Protein AF-Q44771-F1 (afdb_monomer_lite)

Structure (mmCIF, N/CA/C/O backbone):
data_AF-Q44771-F1
#
_entry.id   AF-Q44771-F1
#
loop_
_atom_site.group_PDB
_atom_site.id
_atom_site.type_symbol
_atom_site.label_atom_id
_atom_site.label_alt_id
_atom_site.label_comp_id
_atom_site.label_asym_id
_atom_site.label_entity_id
_atom_site.label_seq_id
_atom_site.pdbx_PDB_ins_code
_atom_site.Cartn_x
_atom_site.Cartn_y
_atom_site.Cartn_z
_atom_site.occupancy
_atom_site.B_iso_or_equiv
_atom_site.auth_seq_id
_atom_site.auth_comp_id
_atom_site.auth_asym_id
_atom_site.auth_atom_id
_atom_site.pdbx_PDB_model_num
ATOM 1 N N . MET A 1 1 ? -10.233 0.295 40.029 1.00 56.25 1 MET A N 1
ATOM 2 C CA . MET A 1 1 ? -10.411 0.751 38.625 1.00 56.25 1 MET A CA 1
ATOM 3 C C . MET A 1 1 ? -11.666 0.086 38.066 1.00 56.25 1 MET A C 1
ATOM 5 O O . MET A 1 1 ? -11.804 -1.111 38.245 1.00 56.25 1 MET A O 1
ATOM 9 N N . ASN A 1 2 ? -12.610 0.829 37.476 1.00 77.12 2 ASN A N 1
ATOM 10 C CA . ASN A 1 2 ? -13.873 0.249 36.982 1.00 77.12 2 ASN A CA 1
ATOM 11 C C . ASN A 1 2 ? -13.603 -0.718 35.801 1.00 77.12 2 ASN A C 1
ATOM 13 O O . ASN A 1 2 ? -12.797 -0.368 34.937 1.00 77.12 2 ASN A O 1
ATOM 17 N N . ASP A 1 3 ? -14.261 -1.884 35.730 1.00 84.12 3 ASP A N 1
ATOM 18 C CA . ASP A 1 3 ? -13.988 -2.948 34.728 1.00 84.12 3 ASP A CA 1
ATOM 19 C C . ASP A 1 3 ? -14.008 -2.415 33.278 1.00 84.12 3 ASP A C 1
ATOM 21 O O . ASP A 1 3 ? -13.124 -2.683 32.462 1.00 84.12 3 ASP A O 1
ATOM 25 N N . LEU A 1 4 ? -14.949 -1.515 32.978 1.00 84.38 4 LEU A N 1
ATOM 26 C CA . LEU A 1 4 ? -15.058 -0.854 31.674 1.00 84.38 4 LEU A CA 1
ATOM 27 C C . LEU A 1 4 ? -13.850 0.045 31.337 1.00 84.38 4 LEU A C 1
ATOM 29 O O . LEU A 1 4 ? -13.444 0.120 30.175 1.00 84.38 4 LEU A O 1
ATOM 33 N N . ASN A 1 5 ? -13.244 0.704 32.332 1.00 84.31 5 ASN A N 1
ATOM 34 C CA . ASN A 1 5 ? -12.045 1.526 32.129 1.00 84.31 5 ASN A CA 1
ATOM 35 C C . ASN A 1 5 ? -10.816 0.654 31.845 1.00 84.31 5 ASN A C 1
ATOM 37 O O . ASN A 1 5 ? -9.996 1.013 31.000 1.00 84.31 5 ASN A O 1
ATOM 41 N N . PHE A 1 6 ? -10.710 -0.504 32.501 1.00 88.50 6 PHE A N 1
ATOM 42 C CA . PHE A 1 6 ? -9.645 -1.469 32.237 1.00 88.50 6 PHE A CA 1
ATOM 43 C C . PHE A 1 6 ? -9.747 -2.040 30.813 1.00 88.50 6 PHE A C 1
ATOM 45 O O . PHE A 1 6 ? -8.777 -2.006 30.049 1.00 8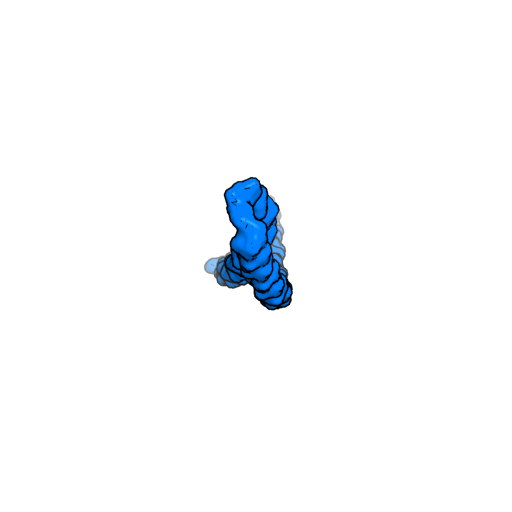8.50 6 PHE A O 1
ATOM 52 N N . ARG A 1 7 ? -10.952 -2.458 30.393 1.00 89.94 7 ARG A N 1
ATOM 53 C CA . ARG A 1 7 ? -11.217 -2.907 29.011 1.00 89.94 7 ARG A CA 1
ATOM 54 C C . ARG A 1 7 ? -10.866 -1.833 27.978 1.00 89.94 7 ARG A C 1
ATOM 56 O O . ARG A 1 7 ? -10.249 -2.142 26.958 1.00 89.94 7 ARG A O 1
ATOM 63 N N . LYS A 1 8 ? -11.191 -0.565 28.258 1.00 90.50 8 LYS A N 1
ATOM 64 C CA . LYS A 1 8 ? -10.839 0.574 27.395 1.00 90.50 8 LYS A CA 1
ATOM 65 C C . LYS A 1 8 ? -9.328 0.727 27.243 1.00 90.50 8 LYS A C 1
ATOM 67 O O . LYS A 1 8 ? -8.841 0.878 26.124 1.00 90.50 8 LYS A O 1
ATOM 72 N N . GLN A 1 9 ? -8.579 0.653 28.341 1.00 93.06 9 GLN A N 1
ATOM 73 C CA . GLN A 1 9 ? -7.119 0.748 28.305 1.00 93.06 9 GLN A CA 1
ATOM 74 C C . GLN A 1 9 ? -6.500 -0.386 27.473 1.00 93.06 9 GLN A C 1
ATOM 76 O O . GLN A 1 9 ? -5.615 -0.133 26.653 1.00 93.06 9 GLN A O 1
ATOM 81 N N . LYS A 1 10 ? -7.004 -1.619 27.620 1.00 94.81 10 LYS A N 1
ATOM 82 C CA . LYS A 1 10 ? -6.561 -2.774 26.826 1.00 94.81 10 LYS A CA 1
ATOM 83 C C . LYS A 1 10 ? -6.819 -2.573 25.328 1.00 94.81 10 LYS A C 1
ATOM 85 O O . LYS A 1 10 ? -5.908 -2.772 24.526 1.00 94.81 10 LYS A O 1
ATOM 90 N N . LEU A 1 11 ? -8.017 -2.123 24.948 1.00 95.56 11 LEU A N 1
ATOM 91 C CA . LEU A 1 11 ? -8.346 -1.836 23.546 1.00 95.56 11 LEU A CA 1
ATOM 92 C C . LEU A 1 11 ? -7.483 -0.711 22.962 1.00 95.56 11 LEU A C 1
ATOM 94 O O . LEU A 1 11 ? -7.039 -0.826 21.824 1.00 95.56 11 LEU A O 1
ATOM 98 N N . ASN A 1 12 ? -7.188 0.336 23.738 1.00 95.69 12 ASN A N 1
ATOM 99 C CA . ASN A 1 12 ? -6.299 1.413 23.300 1.00 95.69 12 ASN A CA 1
ATOM 100 C C . ASN A 1 12 ? -4.874 0.910 23.027 1.00 95.69 12 ASN A C 1
ATOM 102 O O . ASN A 1 12 ? -4.291 1.271 22.010 1.00 95.69 12 ASN A O 1
ATOM 106 N N . ARG A 1 13 ? -4.326 0.027 23.877 1.00 96.94 13 ARG A N 1
ATOM 107 C CA . ARG A 1 13 ? -3.014 -0.601 23.626 1.00 96.94 13 ARG A CA 1
ATOM 108 C C . ARG A 1 13 ? -3.017 -1.408 22.324 1.00 96.94 13 ARG A C 1
ATOM 110 O O . ARG A 1 13 ? -2.114 -1.258 21.505 1.00 96.94 13 ARG A O 1
ATOM 117 N N . ILE A 1 14 ? -4.061 -2.211 22.104 1.00 97.00 14 ILE A N 1
ATOM 118 C CA . ILE A 1 14 ? -4.232 -2.983 20.862 1.00 97.00 14 ILE A CA 1
ATOM 119 C C . ILE A 1 14 ? -4.333 -2.045 19.651 1.00 97.00 14 ILE A C 1
ATOM 121 O O . ILE A 1 14 ? -3.722 -2.314 18.615 1.00 97.00 14 ILE A O 1
ATOM 125 N N . LEU A 1 15 ? -5.066 -0.933 19.773 1.00 97.62 15 LEU A N 1
ATOM 126 C CA . LEU A 1 15 ? -5.201 0.059 18.709 1.00 97.62 15 LEU A CA 1
ATOM 127 C C . LEU A 1 15 ? -3.846 0.662 18.327 1.00 97.62 15 LEU A C 1
ATOM 129 O O . LEU A 1 15 ? -3.556 0.767 17.136 1.00 97.62 15 LEU A O 1
ATOM 133 N N . THR A 1 16 ? -3.010 1.017 19.304 1.00 97.81 16 THR A N 1
ATOM 134 C CA . THR A 1 16 ? -1.665 1.554 19.052 1.00 97.81 16 THR A CA 1
ATOM 135 C C . THR A 1 16 ? -0.818 0.569 18.249 1.00 97.81 16 THR A C 1
ATOM 137 O O . THR A 1 16 ? -0.246 0.944 17.225 1.00 97.81 16 THR A O 1
ATOM 140 N N . ILE A 1 17 ? -0.805 -0.706 18.650 1.00 97.38 17 ILE A N 1
ATOM 141 C CA . ILE A 1 17 ? -0.055 -1.766 17.961 1.00 97.38 17 ILE A CA 1
ATOM 142 C C . ILE A 1 17 ? -0.562 -1.948 16.522 1.00 97.38 17 ILE A C 1
ATOM 144 O O . ILE A 1 17 ? 0.221 -1.956 15.572 1.00 97.38 17 ILE A O 1
ATOM 148 N N . ARG A 1 18 ? -1.884 -2.039 16.328 1.00 96.56 18 ARG A N 1
ATOM 149 C CA . ARG A 1 18 ? -2.495 -2.176 14.992 1.00 96.56 18 ARG A CA 1
ATOM 150 C C . ARG A 1 18 ? -2.184 -0.976 14.096 1.00 96.56 18 ARG A C 1
ATOM 152 O O . ARG A 1 18 ? -1.829 -1.163 12.935 1.00 96.56 18 ARG A O 1
ATOM 159 N N . THR A 1 19 ? -2.256 0.233 14.651 1.00 97.75 19 THR A N 1
ATOM 160 C CA . THR A 1 19 ? -1.931 1.478 13.940 1.00 97.75 19 THR A CA 1
ATOM 161 C C . THR A 1 19 ? -0.477 1.481 13.477 1.00 97.75 19 THR A C 1
ATOM 163 O O . THR A 1 19 ? -0.196 1.862 12.341 1.00 97.75 19 THR A O 1
ATOM 166 N N . TYR A 1 20 ? 0.450 1.031 14.329 1.00 97.88 20 TYR A N 1
ATOM 167 C CA . TYR A 1 20 ? 1.858 0.896 13.968 1.00 97.88 20 TYR A CA 1
ATOM 168 C C . TYR A 1 20 ? 2.045 -0.060 12.783 1.00 97.88 20 TYR A C 1
ATOM 170 O O . TYR A 1 20 ? 2.622 0.326 11.767 1.00 97.88 20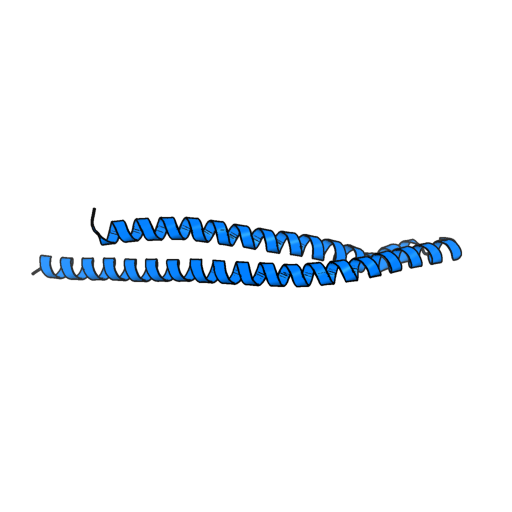 TYR A O 1
ATOM 178 N N . PHE A 1 21 ? 1.485 -1.271 12.854 1.00 96.62 21 PHE A N 1
ATOM 179 C CA . PHE A 1 21 ? 1.627 -2.251 11.774 1.00 96.62 21 PHE A CA 1
ATOM 180 C C . PHE A 1 21 ? 0.980 -1.809 10.460 1.00 96.62 21 PHE A C 1
ATOM 182 O O . PHE A 1 21 ? 1.530 -2.100 9.395 1.00 96.62 21 PHE A O 1
ATOM 189 N N . ARG A 1 22 ? -0.153 -1.093 10.514 1.00 97.56 22 ARG A N 1
ATOM 190 C CA . ARG A 1 22 ? -0.769 -0.493 9.324 1.00 97.56 22 ARG A CA 1
ATOM 191 C C . ARG A 1 22 ? 0.156 0.552 8.695 1.00 97.56 22 ARG A C 1
ATOM 193 O O . ARG A 1 22 ? 0.381 0.508 7.487 1.00 97.56 22 ARG A O 1
ATOM 200 N N . LYS A 1 23 ? 0.719 1.461 9.501 1.00 97.62 23 LYS A N 1
ATOM 201 C CA . LYS A 1 23 ? 1.683 2.469 9.026 1.00 97.62 23 LYS A CA 1
ATOM 202 C C . LYS A 1 23 ? 2.930 1.825 8.420 1.00 97.62 23 LYS A C 1
ATOM 204 O O . LYS A 1 23 ? 3.455 2.342 7.443 1.00 97.62 23 LYS A O 1
ATOM 209 N N . LEU A 1 24 ? 3.391 0.700 8.969 1.00 96.75 24 LEU A N 1
ATOM 210 C CA . LEU A 1 24 ? 4.504 -0.055 8.396 1.00 96.75 24 LEU A CA 1
ATOM 211 C C . LEU A 1 24 ? 4.166 -0.542 6.975 1.00 96.75 24 LEU A C 1
ATOM 213 O O . LEU A 1 24 ? 4.882 -0.205 6.043 1.00 96.75 24 LEU A O 1
ATOM 217 N N . SER A 1 25 ? 3.020 -1.211 6.785 1.00 96.38 25 SER A N 1
ATOM 218 C CA . SER A 1 25 ? 2.593 -1.657 5.442 1.00 96.38 25 SER A CA 1
ATOM 219 C C . SER A 1 25 ? 2.329 -0.510 4.464 1.00 96.38 25 SER A C 1
ATOM 221 O O . SER A 1 25 ? 2.522 -0.653 3.263 1.00 96.38 25 SER A O 1
ATOM 223 N N . GLU A 1 26 ? 1.889 0.645 4.964 1.00 97.12 26 GLU A N 1
ATOM 224 C CA . GLU A 1 26 ? 1.711 1.844 4.144 1.00 97.12 26 GLU A CA 1
ATOM 225 C C . GLU A 1 26 ? 3.051 2.363 3.605 1.00 97.12 26 GLU A C 1
ATOM 227 O O . GLU A 1 26 ? 3.145 2.744 2.439 1.00 97.12 26 GLU A O 1
ATOM 232 N N . ARG A 1 27 ? 4.112 2.322 4.422 1.00 96.62 27 ARG A N 1
ATOM 233 C CA . ARG A 1 27 ? 5.467 2.682 3.979 1.00 96.62 27 ARG A CA 1
ATOM 234 C C . ARG A 1 27 ? 5.984 1.736 2.901 1.00 96.62 27 ARG A C 1
ATOM 236 O O . ARG A 1 27 ? 6.613 2.210 1.957 1.00 96.62 27 ARG A O 1
ATOM 243 N N . ASP A 1 28 ? 5.694 0.442 3.003 1.00 94.75 28 ASP A N 1
ATOM 244 C CA . ASP A 1 28 ? 6.089 -0.536 1.982 1.00 94.75 28 ASP A CA 1
ATOM 245 C C . ASP A 1 28 ? 5.469 -0.184 0.620 1.00 94.75 28 ASP A C 1
ATOM 247 O O . ASP A 1 28 ? 6.178 -0.092 -0.384 1.00 94.75 28 ASP A O 1
ATOM 251 N N . LEU A 1 29 ? 4.172 0.147 0.598 1.00 96.38 29 LEU A N 1
ATOM 252 C CA . LEU A 1 29 ? 3.480 0.620 -0.607 1.00 96.38 29 LEU A CA 1
ATOM 253 C C . LEU A 1 29 ? 4.087 1.911 -1.162 1.00 96.38 29 LEU A C 1
ATOM 255 O O . LEU A 1 29 ? 4.314 2.024 -2.367 1.00 96.38 29 LEU A O 1
ATOM 259 N N . MET A 1 30 ? 4.388 2.880 -0.293 1.00 96.19 30 MET A N 1
ATOM 260 C CA . MET A 1 30 ? 5.033 4.132 -0.701 1.00 96.19 30 MET A CA 1
ATOM 261 C C . MET A 1 30 ? 6.407 3.883 -1.329 1.00 96.19 30 MET A C 1
ATOM 263 O O . MET A 1 30 ? 6.763 4.535 -2.310 1.00 96.19 30 MET A O 1
ATOM 267 N N . ASN A 1 31 ? 7.178 2.933 -0.802 1.00 96.19 31 ASN A N 1
ATOM 268 C CA . ASN A 1 31 ? 8.490 2.584 -1.338 1.00 96.19 31 ASN A CA 1
ATOM 269 C C . ASN A 1 31 ? 8.385 1.955 -2.734 1.00 96.19 31 ASN A C 1
ATOM 271 O O . ASN A 1 31 ? 9.170 2.306 -3.618 1.00 96.19 31 ASN A O 1
ATOM 275 N N . ILE A 1 32 ? 7.399 1.083 -2.963 1.00 96.38 32 ILE A N 1
ATOM 276 C CA . ILE A 1 32 ? 7.129 0.512 -4.291 1.00 96.38 32 ILE A CA 1
ATOM 277 C C . ILE A 1 32 ? 6.703 1.616 -5.265 1.00 96.38 32 ILE A C 1
ATOM 279 O O . ILE A 1 32 ? 7.268 1.725 -6.353 1.00 96.38 32 ILE A O 1
ATOM 283 N N . ASN A 1 33 ? 5.799 2.505 -4.847 1.00 95.75 33 ASN A N 1
ATOM 284 C CA . ASN A 1 33 ? 5.368 3.645 -5.658 1.00 95.75 33 ASN A CA 1
ATOM 285 C C . ASN A 1 33 ? 6.524 4.579 -6.029 1.00 95.75 33 ASN A C 1
ATOM 287 O O . ASN A 1 33 ? 6.590 5.046 -7.163 1.00 95.75 33 ASN A O 1
ATOM 291 N N . LYS A 1 34 ? 7.476 4.815 -5.119 1.00 97.12 34 LYS A N 1
ATOM 292 C CA . LYS A 1 34 ? 8.694 5.581 -5.430 1.00 97.12 34 LYS A CA 1
ATOM 293 C C . LYS A 1 34 ? 9.530 4.907 -6.518 1.00 97.12 34 LYS A C 1
ATOM 295 O O . LYS A 1 34 ? 10.040 5.600 -7.393 1.00 97.12 34 LYS A O 1
ATOM 300 N N . LYS A 1 35 ? 9.674 3.577 -6.483 1.00 96.81 35 LYS A N 1
ATOM 301 C CA . LYS A 1 35 ? 10.393 2.829 -7.530 1.00 96.81 35 LYS A CA 1
ATOM 302 C C . LYS A 1 35 ? 9.679 2.937 -8.879 1.00 96.81 35 LYS A C 1
ATOM 304 O O . LYS A 1 35 ? 10.326 3.266 -9.867 1.00 96.81 35 LYS A O 1
ATOM 309 N N . ILE A 1 36 ? 8.359 2.740 -8.900 1.00 96.44 36 ILE A N 1
ATOM 310 C CA . ILE A 1 36 ? 7.528 2.898 -10.106 1.00 96.44 36 ILE A CA 1
ATOM 311 C C . ILE A 1 36 ? 7.664 4.318 -10.673 1.00 96.44 36 ILE A C 1
ATOM 313 O O . ILE A 1 36 ? 7.921 4.487 -11.861 1.00 96.44 36 ILE A O 1
ATOM 317 N N . SER A 1 37 ? 7.564 5.336 -9.815 1.00 96.88 37 SER A N 1
ATOM 318 C CA . SER A 1 37 ? 7.676 6.745 -10.204 1.00 96.88 37 SER A CA 1
ATOM 319 C C . SER A 1 37 ? 9.016 7.060 -10.872 1.00 96.88 37 SER A C 1
ATOM 321 O O . SER A 1 37 ? 9.029 7.649 -11.947 1.00 96.88 37 SER A O 1
ATOM 323 N N . LYS A 1 38 ? 10.141 6.582 -10.320 1.00 96.38 38 LYS A N 1
ATOM 324 C CA . LYS A 1 38 ? 11.469 6.762 -10.937 1.00 96.38 38 LYS A CA 1
ATOM 325 C C . LYS A 1 38 ? 11.560 6.166 -12.346 1.00 96.38 38 LYS A C 1
ATOM 327 O O . LYS A 1 38 ? 12.187 6.756 -13.221 1.00 96.38 38 LYS A O 1
ATOM 332 N N . ILE A 1 39 ? 10.950 5.001 -12.569 1.00 95.44 39 ILE A N 1
ATOM 333 C CA . ILE A 1 39 ? 10.956 4.347 -13.885 1.00 95.44 39 ILE A CA 1
ATOM 334 C C . ILE A 1 39 ? 10.093 5.124 -14.890 1.00 95.44 39 ILE A C 1
ATOM 336 O O . ILE A 1 39 ? 10.495 5.307 -16.043 1.00 95.44 39 ILE A O 1
ATOM 340 N N . ASN A 1 40 ? 8.931 5.610 -14.450 1.00 94.12 40 ASN A N 1
ATOM 341 C CA . ASN A 1 40 ? 8.065 6.440 -15.285 1.00 94.12 40 ASN A CA 1
ATOM 342 C C . ASN A 1 40 ? 8.761 7.756 -15.649 1.00 94.12 40 ASN A C 1
ATOM 344 O O . ASN A 1 40 ? 8.855 8.068 -16.827 1.00 94.12 40 ASN A O 1
ATOM 348 N N . GLN A 1 41 ? 9.377 8.441 -14.678 1.00 95.62 41 GLN A N 1
ATOM 349 C CA . GLN A 1 41 ? 10.152 9.666 -14.911 1.00 95.62 41 GLN A CA 1
ATOM 350 C C . GLN A 1 41 ? 11.265 9.478 -15.947 1.00 95.62 41 GLN A C 1
ATOM 352 O O . GLN A 1 41 ? 11.465 10.345 -16.793 1.00 95.62 41 GLN A O 1
ATOM 357 N N . PHE A 1 42 ? 11.979 8.347 -15.911 1.00 94.00 42 PHE A N 1
ATOM 358 C CA . PHE A 1 42 ? 12.957 8.029 -16.951 1.00 94.00 42 PHE A CA 1
ATOM 359 C C . PHE A 1 42 ? 12.298 7.956 -18.334 1.00 94.00 42 PHE A C 1
ATOM 361 O O . PHE A 1 42 ? 12.808 8.540 -19.284 1.00 94.00 42 PHE A O 1
ATOM 368 N N . SER A 1 43 ? 11.168 7.257 -18.442 1.00 91.44 43 SER A N 1
ATOM 369 C CA . SER A 1 43 ? 10.463 7.053 -19.712 1.00 91.44 43 SER A CA 1
ATOM 370 C C . SER A 1 43 ? 9.880 8.357 -20.265 1.00 91.44 43 SER A C 1
ATOM 372 O O . SER A 1 43 ? 10.014 8.626 -21.457 1.00 91.44 43 SER A O 1
ATOM 374 N N . ASP A 1 44 ? 9.305 9.185 -19.393 1.00 93.69 44 ASP A N 1
ATOM 375 C CA . ASP A 1 44 ? 8.739 10.497 -19.723 1.00 93.69 44 ASP A CA 1
ATOM 376 C C . ASP A 1 44 ? 9.827 11.514 -20.103 1.00 93.69 44 ASP A C 1
ATOM 378 O O . ASP A 1 44 ? 9.572 12.459 -20.847 1.00 93.69 44 ASP A O 1
ATOM 382 N N . GLY A 1 45 ? 11.060 11.315 -19.622 1.00 93.00 45 GLY A N 1
ATOM 383 C CA . GLY A 1 45 ? 12.217 12.147 -19.949 1.00 93.00 45 GLY A CA 1
ATOM 384 C C . GLY A 1 45 ? 12.840 11.863 -21.319 1.00 93.00 45 GLY A C 1
ATOM 385 O O . GLY A 1 45 ? 13.536 12.731 -21.847 1.00 93.00 45 GLY A O 1
ATOM 386 N N . ILE A 1 46 ? 12.581 10.694 -21.924 1.00 91.12 46 ILE A N 1
ATOM 387 C CA . ILE A 1 46 ? 13.185 10.286 -23.208 1.00 91.12 46 ILE A CA 1
ATOM 388 C C . ILE A 1 46 ? 12.979 11.337 -24.315 1.00 91.12 46 ILE A C 1
ATOM 390 O O . ILE A 1 46 ? 13.972 11.715 -24.933 1.00 91.12 46 ILE A O 1
ATOM 394 N N . PRO A 1 47 ? 11.769 11.878 -24.563 1.00 89.50 47 PRO A N 1
ATOM 395 C CA . PRO A 1 47 ? 11.572 12.877 -25.614 1.00 89.50 47 PRO A CA 1
ATOM 396 C C . PRO A 1 47 ? 12.434 14.133 -25.443 1.00 89.50 47 PRO A C 1
ATOM 398 O O . PRO A 1 47 ? 12.930 14.673 -26.427 1.00 89.50 47 PRO A O 1
ATOM 401 N N . ASN A 1 48 ? 12.644 14.592 -24.205 1.00 90.38 48 ASN A N 1
ATOM 402 C CA . ASN A 1 48 ? 13.491 15.757 -23.935 1.00 90.38 48 ASN A CA 1
ATOM 403 C C . ASN A 1 48 ? 14.970 15.444 -24.160 1.00 90.38 48 ASN A C 1
ATOM 405 O O . ASN A 1 48 ? 15.690 16.275 -24.705 1.00 90.38 48 ASN A O 1
ATOM 409 N N . ILE A 1 49 ? 15.410 14.238 -23.791 1.00 88.19 49 ILE A N 1
ATOM 410 C CA . ILE A 1 49 ? 16.767 13.772 -24.091 1.00 88.19 49 ILE A CA 1
ATOM 411 C C . ILE A 1 49 ? 16.984 13.757 -25.609 1.00 88.19 49 ILE A C 1
ATOM 413 O O . ILE A 1 49 ? 17.988 14.281 -26.078 1.00 88.19 49 ILE A O 1
ATOM 417 N N . LEU A 1 50 ? 16.030 13.221 -26.378 1.00 86.50 50 LEU A N 1
ATOM 418 C CA . LEU A 1 50 ? 16.133 13.144 -27.837 1.00 86.50 50 LEU A CA 1
ATOM 419 C C . LEU A 1 50 ? 16.160 14.526 -28.504 1.00 86.50 50 LEU A C 1
ATOM 421 O O . LEU A 1 50 ? 16.954 14.736 -29.413 1.00 86.50 50 LEU A O 1
ATOM 425 N N . LYS A 1 51 ? 15.370 15.497 -28.024 1.00 86.00 51 LYS A N 1
ATOM 426 C CA . LYS A 1 51 ? 15.403 16.884 -28.534 1.00 86.00 51 LYS A CA 1
ATOM 427 C C . LYS A 1 51 ? 16.781 17.536 -28.407 1.00 86.00 51 LYS A C 1
ATOM 429 O O . LYS A 1 51 ? 17.174 18.308 -29.277 1.00 86.00 51 LYS A O 1
ATOM 434 N N . ASN A 1 52 ? 17.518 17.215 -27.345 1.00 84.31 52 ASN A N 1
ATOM 435 C CA . ASN A 1 52 ? 18.856 17.757 -27.110 1.00 84.31 52 ASN A CA 1
ATOM 436 C C . ASN A 1 52 ? 19.927 17.137 -28.027 1.00 84.31 52 ASN A C 1
ATOM 438 O O . ASN A 1 52 ? 21.061 17.608 -28.029 1.00 84.31 52 ASN A O 1
ATOM 442 N N . LEU A 1 53 ? 19.585 16.101 -28.802 1.00 81.56 53 LEU A N 1
ATOM 443 C CA . LEU A 1 53 ? 20.503 15.424 -29.719 1.00 81.56 53 LEU A CA 1
ATOM 444 C C . LEU A 1 53 ? 20.453 15.966 -31.157 1.00 81.56 53 LEU A C 1
ATOM 446 O O . LEU A 1 53 ? 21.200 15.476 -31.996 1.00 81.56 53 LEU A O 1
ATOM 450 N N . ASN A 1 54 ? 19.643 16.994 -31.442 1.00 70.12 54 ASN A N 1
ATOM 451 C CA . ASN A 1 54 ? 19.395 17.559 -32.783 1.00 70.12 54 ASN A CA 1
ATOM 452 C C . ASN A 1 54 ? 20.623 18.155 -33.527 1.00 70.12 54 ASN A C 1
ATOM 454 O O . ASN A 1 54 ? 20.450 18.806 -34.552 1.00 70.12 54 ASN A O 1
ATOM 458 N N . GLY A 1 55 ? 21.851 17.955 -33.043 1.00 73.19 55 GLY A N 1
ATOM 459 C CA . GLY A 1 55 ? 23.094 18.395 -33.692 1.00 73.19 55 GLY A CA 1
ATOM 460 C C . GLY A 1 55 ? 24.214 17.349 -33.697 1.00 73.19 55 GLY A C 1
ATOM 461 O O . GLY A 1 55 ? 25.355 17.699 -33.984 1.00 73.19 55 GLY A O 1
ATOM 462 N N . PHE A 1 56 ? 23.918 16.095 -33.340 1.00 77.94 56 PHE A N 1
ATOM 463 C CA . PHE A 1 56 ? 24.884 14.992 -33.351 1.00 77.94 56 PHE A CA 1
ATOM 464 C C . PHE A 1 56 ? 24.792 14.174 -34.648 1.00 77.94 56 PHE A C 1
ATOM 466 O O . PHE A 1 56 ? 23.795 14.230 -35.361 1.00 77.94 56 PHE A O 1
ATOM 473 N N . ASP A 1 57 ? 25.843 13.408 -34.942 1.00 83.31 57 ASP A N 1
ATOM 474 C CA . ASP A 1 57 ? 25.902 12.506 -36.096 1.00 83.31 57 ASP A CA 1
ATOM 475 C C . ASP A 1 57 ? 24.858 11.370 -35.983 1.00 83.31 57 ASP A C 1
ATOM 477 O O . ASP A 1 57 ? 24.629 10.807 -34.905 1.00 83.31 57 ASP A O 1
ATOM 481 N N . ASP A 1 58 ? 24.223 11.030 -37.104 1.00 81.12 58 ASP A N 1
ATOM 482 C CA . ASP A 1 58 ? 23.020 10.191 -37.200 1.00 81.12 58 ASP A CA 1
ATOM 483 C C . ASP A 1 58 ? 23.270 8.752 -36.708 1.00 81.12 58 ASP A C 1
ATOM 485 O O . ASP A 1 58 ? 22.440 8.147 -36.021 1.00 81.12 58 ASP A O 1
ATOM 489 N N . LEU A 1 59 ? 24.475 8.223 -36.953 1.00 80.75 59 LEU A N 1
ATOM 490 C CA . LEU A 1 59 ? 24.906 6.907 -36.461 1.00 80.75 59 LEU A CA 1
ATOM 491 C C . LEU A 1 59 ? 24.976 6.846 -34.927 1.00 80.75 59 LEU A C 1
ATOM 493 O O . LEU A 1 59 ? 24.541 5.861 -34.321 1.00 80.75 59 LEU A O 1
ATOM 497 N N . TYR A 1 60 ? 25.483 7.903 -34.287 1.00 80.38 60 TYR A N 1
ATOM 498 C CA . TYR A 1 60 ? 25.562 7.986 -32.827 1.00 80.38 60 TYR A CA 1
ATOM 499 C C . TYR A 1 60 ? 24.177 8.153 -32.200 1.00 80.38 60 TYR A C 1
ATOM 501 O O . TYR A 1 60 ? 23.880 7.523 -31.180 1.00 80.38 60 TYR A O 1
ATOM 509 N N . ILE A 1 61 ? 23.306 8.947 -32.830 1.00 85.50 61 ILE A N 1
ATOM 510 C CA . ILE A 1 61 ? 21.915 9.120 -32.395 1.00 85.50 61 ILE A CA 1
ATOM 511 C C . ILE A 1 61 ? 21.177 7.779 -32.443 1.00 85.50 61 ILE A C 1
ATOM 513 O O . ILE A 1 61 ? 20.515 7.410 -31.470 1.00 85.50 61 ILE A O 1
ATOM 517 N N . ARG A 1 62 ? 21.333 7.011 -33.527 1.00 86.75 62 ARG A N 1
ATOM 518 C CA . ARG A 1 62 ? 20.683 5.704 -33.68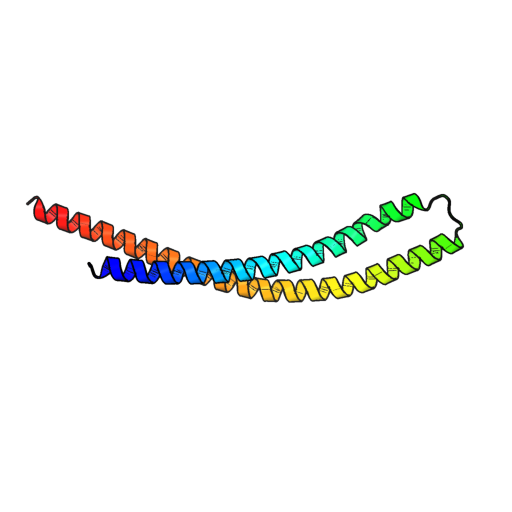5 1.00 86.75 62 ARG A CA 1
ATOM 519 C C . ARG A 1 62 ? 21.102 4.709 -32.602 1.00 86.75 62 ARG A C 1
ATOM 521 O O . ARG A 1 62 ? 20.237 4.144 -31.936 1.00 86.75 62 ARG A O 1
ATOM 528 N N . GLY A 1 63 ? 22.406 4.561 -32.353 1.00 88.31 63 GLY A N 1
ATOM 529 C CA . GLY A 1 63 ? 22.905 3.680 -31.288 1.00 88.31 63 GLY A CA 1
ATOM 530 C C . GLY A 1 63 ? 22.434 4.102 -29.890 1.00 88.31 63 GLY A C 1
ATOM 531 O O . GLY A 1 63 ? 22.121 3.265 -29.039 1.00 88.31 63 GLY A O 1
ATOM 532 N N . TYR A 1 64 ? 22.314 5.409 -29.652 1.00 89.88 64 TYR A N 1
ATOM 533 C CA . TYR A 1 64 ? 21.784 5.930 -28.397 1.00 89.88 64 TYR A CA 1
ATOM 534 C C . TYR A 1 64 ? 20.280 5.655 -28.230 1.00 89.88 64 TYR A C 1
ATOM 536 O O . TYR A 1 64 ? 19.846 5.242 -27.151 1.00 89.88 64 TYR A O 1
ATOM 544 N N . ILE A 1 65 ? 19.488 5.815 -29.295 1.00 90.62 65 ILE A N 1
ATOM 545 C CA . ILE A 1 65 ? 18.063 5.454 -29.318 1.00 90.62 65 ILE A CA 1
ATOM 546 C C . ILE A 1 65 ? 17.881 3.962 -29.017 1.00 90.62 65 ILE A C 1
ATOM 548 O O . ILE A 1 65 ? 17.035 3.608 -28.192 1.00 90.62 65 ILE A O 1
ATOM 552 N N . ASP A 1 66 ? 18.698 3.094 -29.615 1.00 92.62 66 ASP A N 1
ATOM 553 C CA . ASP A 1 66 ? 18.649 1.651 -29.364 1.00 92.62 66 ASP A CA 1
ATOM 554 C C . ASP A 1 66 ? 18.937 1.324 -27.891 1.00 92.62 66 ASP A C 1
ATOM 556 O O . ASP A 1 66 ? 18.214 0.538 -27.270 1.00 92.62 66 ASP A O 1
ATOM 560 N N . CYS A 1 67 ? 19.915 1.998 -27.277 1.00 92.50 67 CYS A N 1
ATOM 561 C CA . CYS A 1 67 ? 20.202 1.871 -25.846 1.00 92.50 67 CYS A CA 1
ATOM 562 C C . CYS A 1 67 ? 19.017 2.321 -24.969 1.00 92.50 67 CYS A C 1
ATOM 564 O O . CYS A 1 67 ? 18.626 1.621 -24.024 1.00 92.50 67 CYS A O 1
ATOM 566 N N . LEU A 1 68 ? 18.398 3.462 -25.291 1.00 93.19 68 LEU A N 1
ATOM 567 C CA . LEU A 1 68 ? 17.214 3.952 -24.580 1.00 93.19 68 LEU A CA 1
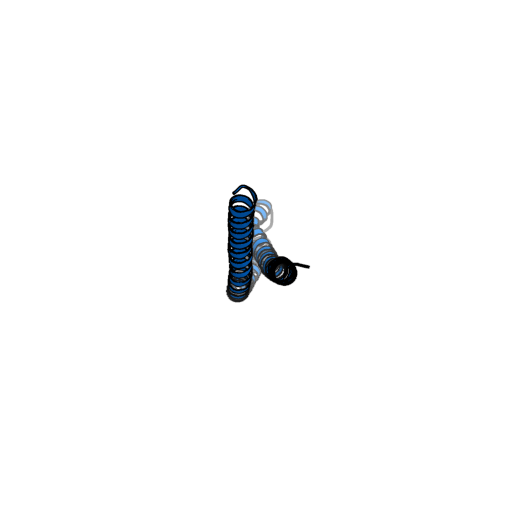ATOM 568 C C . LEU A 1 68 ? 16.034 2.979 -24.705 1.00 93.19 68 LEU A C 1
ATOM 570 O O . LEU A 1 68 ? 15.379 2.686 -23.702 1.00 93.19 68 LEU A O 1
ATOM 574 N N . ASN A 1 69 ? 15.793 2.433 -25.898 1.00 92.19 69 AS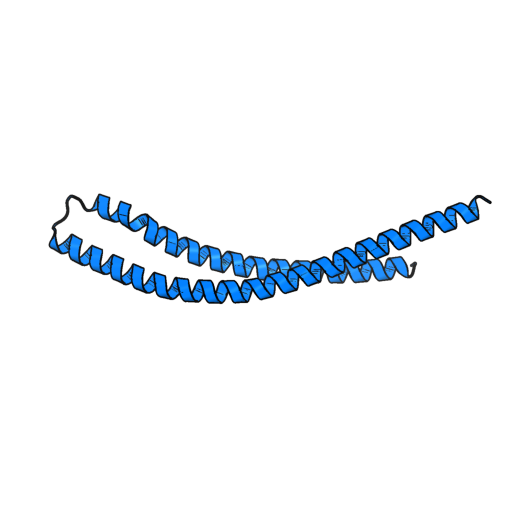N A N 1
ATOM 575 C CA . ASN A 1 69 ? 14.745 1.445 -26.159 1.00 92.19 69 ASN A CA 1
ATOM 576 C C . ASN A 1 69 ? 14.991 0.128 -25.421 1.00 92.19 69 ASN A C 1
ATOM 578 O O . ASN A 1 69 ? 14.066 -0.431 -24.817 1.00 92.19 69 ASN A O 1
ATOM 582 N N . TYR A 1 70 ? 16.237 -0.342 -25.394 1.00 94.69 70 TYR A N 1
ATOM 583 C CA . TYR A 1 70 ? 16.622 -1.513 -24.619 1.00 94.69 70 TYR A CA 1
ATOM 584 C C . TYR A 1 70 ? 16.335 -1.302 -23.128 1.00 94.69 70 TYR A C 1
ATOM 586 O O . TYR A 1 70 ? 15.630 -2.098 -22.500 1.00 94.69 70 TYR A O 1
ATOM 594 N N . LYS A 1 71 ? 16.786 -0.176 -22.562 1.00 94.62 71 LYS A N 1
ATOM 595 C CA . LYS A 1 71 ? 16.541 0.166 -21.155 1.00 94.62 71 LYS A CA 1
ATOM 596 C C . LYS A 1 71 ? 15.052 0.329 -20.848 1.00 94.62 71 LYS A C 1
ATOM 598 O O . LYS A 1 71 ? 14.589 -0.145 -19.812 1.00 94.62 71 LYS A O 1
ATOM 603 N N . LYS A 1 72 ? 14.285 0.947 -21.748 1.00 92.88 72 LYS A N 1
ATOM 604 C CA . LYS A 1 72 ? 12.825 1.077 -21.635 1.00 92.88 72 LYS A CA 1
ATOM 605 C C . LYS A 1 72 ? 12.146 -0.296 -21.584 1.00 92.88 72 LYS A C 1
ATOM 607 O O . LYS A 1 72 ? 11.281 -0.518 -20.742 1.00 92.88 72 LYS A O 1
ATOM 612 N N . THR A 1 73 ? 12.586 -1.237 -22.416 1.00 94.69 73 THR A N 1
ATOM 613 C CA . THR A 1 73 ? 12.074 -2.617 -22.428 1.00 94.69 73 THR A CA 1
ATOM 614 C C . THR A 1 73 ? 12.352 -3.339 -21.109 1.00 94.69 73 THR A C 1
ATOM 616 O O . THR A 1 73 ? 11.455 -3.970 -20.551 1.00 94.69 73 THR A O 1
ATOM 619 N N . GLN A 1 74 ? 13.562 -3.204 -20.557 1.00 95.69 74 GLN A N 1
ATOM 620 C CA . GLN A 1 74 ? 13.893 -3.769 -19.240 1.00 95.69 74 GLN A CA 1
ATOM 621 C C . GLN A 1 74 ? 13.047 -3.141 -18.125 1.00 95.69 74 GLN A C 1
ATOM 623 O O . GLN A 1 74 ? 12.490 -3.838 -17.279 1.00 95.69 74 GLN A O 1
ATOM 628 N N . ASN A 1 75 ? 12.878 -1.821 -18.169 1.00 95.75 75 ASN A N 1
ATOM 629 C CA . ASN A 1 75 ? 12.040 -1.081 -17.234 1.00 95.75 75 ASN A CA 1
ATOM 630 C C . ASN A 1 75 ? 10.575 -1.539 -17.253 1.00 95.75 75 ASN A C 1
ATOM 632 O O . ASN A 1 75 ? 9.960 -1.607 -16.191 1.00 95.75 75 ASN A O 1
ATOM 636 N N . PHE A 1 76 ? 10.016 -1.894 -18.414 1.00 94.62 76 PHE A N 1
ATOM 637 C CA . PHE A 1 76 ? 8.658 -2.443 -18.490 1.00 94.62 76 PHE A CA 1
ATOM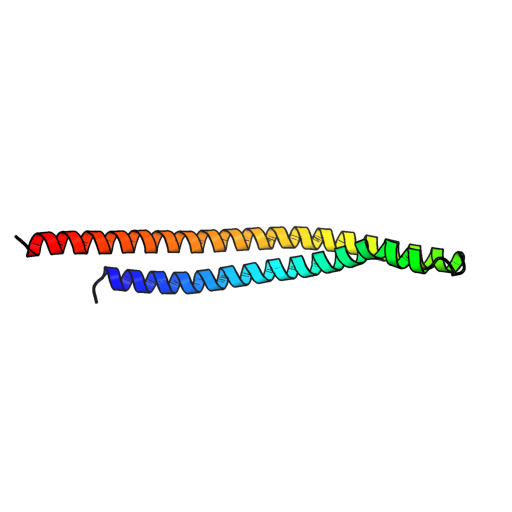 638 C C . PHE A 1 76 ? 8.517 -3.776 -17.751 1.00 94.62 76 PHE A C 1
ATOM 640 O O . PHE A 1 76 ? 7.547 -3.947 -17.012 1.00 94.62 76 PHE A O 1
ATOM 647 N N . LYS A 1 77 ? 9.497 -4.680 -17.876 1.00 96.00 77 LYS A N 1
ATOM 648 C CA . LYS A 1 77 ? 9.508 -5.949 -17.125 1.00 96.00 77 LYS A CA 1
ATOM 649 C C . LYS A 1 77 ? 9.539 -5.694 -15.617 1.00 96.00 77 LYS A C 1
ATOM 651 O O . LYS A 1 77 ? 8.722 -6.229 -14.873 1.00 96.00 77 LYS A O 1
ATOM 656 N N . ILE A 1 78 ? 10.415 -4.787 -15.179 1.00 96.50 78 ILE A N 1
ATOM 657 C CA . ILE A 1 78 ? 10.522 -4.388 -13.768 1.00 96.50 78 ILE A CA 1
ATOM 658 C C . ILE A 1 78 ? 9.210 -3.755 -13.274 1.00 96.50 78 ILE A C 1
ATOM 660 O O . ILE A 1 78 ? 8.765 -4.036 -12.162 1.00 96.50 78 ILE A O 1
ATOM 664 N N . LEU A 1 79 ? 8.560 -2.908 -14.078 1.00 96.75 79 LEU A N 1
ATOM 665 C CA . LEU A 1 79 ? 7.274 -2.301 -13.725 1.00 96.75 79 LEU A CA 1
ATOM 666 C C . LEU A 1 79 ? 6.175 -3.344 -13.534 1.00 96.75 79 LEU A C 1
ATOM 668 O O . LEU A 1 79 ? 5.360 -3.201 -12.622 1.00 96.75 79 LEU A O 1
ATOM 672 N N . GLU A 1 80 ? 6.136 -4.378 -14.371 1.00 96.25 80 GLU A N 1
ATOM 673 C CA . GLU A 1 80 ? 5.163 -5.458 -14.239 1.00 96.25 80 GLU A CA 1
ATOM 674 C C . GLU A 1 80 ? 5.337 -6.202 -12.906 1.00 96.25 80 GLU A C 1
ATOM 676 O O . GLU A 1 80 ? 4.369 -6.402 -12.165 1.00 96.25 80 GLU A O 1
ATOM 681 N N . GLU A 1 81 ? 6.578 -6.535 -12.547 1.00 97.00 81 GLU A N 1
ATOM 682 C CA . GLU A 1 81 ? 6.905 -7.158 -11.263 1.00 97.00 81 GLU A CA 1
ATOM 683 C C . GLU A 1 81 ? 6.571 -6.248 -10.077 1.00 97.00 81 GLU A C 1
ATOM 685 O O . GLU A 1 81 ? 5.950 -6.690 -9.106 1.00 97.00 81 GLU A O 1
ATOM 690 N N . LEU A 1 82 ? 6.911 -4.959 -10.165 1.00 97.06 82 LEU A N 1
ATOM 691 C CA . LEU A 1 82 ? 6.596 -3.976 -9.129 1.00 97.06 82 LEU A CA 1
ATOM 692 C C . LEU A 1 82 ? 5.087 -3.807 -8.945 1.00 97.06 82 LEU A C 1
ATOM 694 O O . LEU A 1 82 ? 4.642 -3.693 -7.807 1.00 97.06 82 LEU A O 1
ATOM 698 N N . ARG A 1 83 ? 4.288 -3.832 -10.019 1.00 95.81 83 ARG A N 1
ATOM 699 C CA . ARG A 1 83 ? 2.816 -3.783 -9.938 1.00 95.81 83 ARG A CA 1
ATOM 700 C C . ARG A 1 83 ? 2.247 -5.036 -9.276 1.00 95.81 83 ARG A C 1
ATOM 702 O O . ARG A 1 83 ? 1.398 -4.928 -8.393 1.00 95.81 83 ARG A O 1
ATOM 709 N N . LYS A 1 84 ? 2.750 -6.223 -9.633 1.00 96.31 84 LYS A N 1
ATOM 710 C CA . LYS A 1 84 ? 2.369 -7.483 -8.968 1.00 96.31 84 LYS A CA 1
ATOM 711 C C . LYS A 1 84 ? 2.716 -7.446 -7.478 1.00 96.31 84 LYS A C 1
ATOM 713 O O . LYS A 1 84 ? 1.903 -7.838 -6.643 1.00 96.31 84 LYS A O 1
ATOM 718 N N . HIS A 1 85 ? 3.904 -6.952 -7.133 1.00 96.00 85 HIS A N 1
ATOM 719 C CA . HIS A 1 85 ? 4.332 -6.808 -5.745 1.00 96.00 85 HIS A CA 1
ATOM 720 C C . HIS A 1 85 ? 3.508 -5.754 -4.989 1.00 96.00 85 HIS A C 1
ATOM 722 O O . HIS A 1 85 ? 3.093 -6.007 -3.860 1.00 96.00 85 HIS A O 1
ATOM 728 N N . TYR A 1 86 ? 3.191 -4.626 -5.632 1.00 97.00 86 TYR A N 1
ATOM 729 C CA . TYR A 1 86 ? 2.321 -3.587 -5.084 1.00 97.00 86 TYR A CA 1
ATOM 730 C C . TYR A 1 86 ? 0.964 -4.155 -4.676 1.00 97.00 86 TYR A C 1
ATOM 732 O O . TYR A 1 86 ? 0.546 -3.948 -3.541 1.00 97.00 86 TYR A O 1
ATOM 740 N N . ASN A 1 87 ? 0.313 -4.921 -5.558 1.00 96.25 87 ASN A N 1
ATOM 741 C CA . ASN A 1 87 ? -0.993 -5.518 -5.272 1.00 96.25 87 ASN A CA 1
ATOM 742 C C . ASN A 1 87 ? -0.940 -6.440 -4.045 1.00 96.25 87 ASN A C 1
ATOM 744 O O . ASN A 1 87 ? -1.760 -6.307 -3.141 1.00 96.25 87 ASN A O 1
ATOM 748 N N . LYS A 1 88 ? 0.093 -7.288 -3.941 1.00 95.31 88 LYS A N 1
ATOM 749 C CA . LYS A 1 88 ? 0.299 -8.145 -2.759 1.00 95.31 88 LYS A CA 1
ATOM 750 C C . LYS A 1 88 ? 0.454 -7.324 -1.474 1.00 95.31 88 LYS A C 1
ATOM 752 O O . LYS A 1 88 ? -0.151 -7.637 -0.451 1.00 95.31 88 LYS A O 1
ATOM 757 N N . CYS A 1 89 ? 1.254 -6.260 -1.510 1.00 95.25 89 CYS A N 1
ATOM 758 C CA . CYS A 1 89 ? 1.409 -5.357 -0.368 1.00 95.25 89 CYS A CA 1
ATOM 759 C C . CYS A 1 89 ? 0.112 -4.600 -0.046 1.00 95.25 89 CYS A C 1
ATOM 761 O O . CYS A 1 89 ? -0.155 -4.306 1.122 1.00 95.25 89 CYS A O 1
ATOM 763 N N . TYR A 1 90 ? -0.697 -4.297 -1.061 1.00 97.44 90 TYR A N 1
ATOM 764 C CA . TYR A 1 90 ? -1.948 -3.566 -0.915 1.00 97.44 90 TYR A CA 1
ATOM 765 C C . TYR A 1 90 ? -2.982 -4.407 -0.176 1.00 97.44 90 TYR A C 1
ATOM 767 O O . TYR A 1 90 ? -3.585 -3.919 0.780 1.00 97.44 90 TYR A O 1
ATOM 775 N N . ASP A 1 91 ? -3.100 -5.690 -0.515 1.00 96.94 91 ASP A N 1
ATOM 776 C CA . ASP A 1 91 ? -3.974 -6.625 0.199 1.00 96.94 91 ASP A CA 1
ATOM 777 C C . ASP A 1 91 ? -3.617 -6.703 1.692 1.00 96.94 91 ASP A C 1
ATOM 779 O O . ASP A 1 91 ? -4.487 -6.590 2.562 1.00 96.94 91 ASP A O 1
ATOM 783 N N . VAL A 1 92 ? -2.318 -6.787 2.007 1.00 96.94 92 VAL A N 1
ATOM 784 C CA . VAL A 1 92 ? -1.815 -6.779 3.393 1.00 96.94 92 VAL A CA 1
ATOM 785 C C . VAL A 1 92 ? -2.156 -5.468 4.110 1.00 96.94 92 VAL A C 1
ATOM 787 O O . VAL A 1 92 ? -2.570 -5.480 5.274 1.00 96.94 92 VAL A O 1
ATOM 790 N N . TYR A 1 93 ? -1.986 -4.325 3.443 1.00 97.94 93 TYR A N 1
ATOM 791 C CA . TYR A 1 93 ? -2.359 -3.023 3.995 1.00 97.94 93 TYR A CA 1
ATOM 792 C C . TYR A 1 93 ? -3.863 -2.943 4.287 1.00 97.94 93 TYR A C 1
ATOM 794 O O . TYR A 1 93 ? -4.254 -2.500 5.371 1.00 97.94 93 TYR A O 1
ATOM 802 N N . VAL A 1 94 ? -4.704 -3.391 3.350 1.00 98.06 94 VAL A N 1
ATOM 803 C CA . VAL A 1 94 ? -6.164 -3.357 3.483 1.00 98.06 94 VAL A CA 1
ATOM 804 C C . VAL A 1 94 ? -6.622 -4.225 4.649 1.00 98.06 94 VAL A C 1
ATOM 806 O O . VAL A 1 94 ? -7.459 -3.773 5.437 1.00 98.06 94 VAL A O 1
ATOM 809 N N . ASP A 1 95 ? -6.064 -5.426 4.823 1.00 97.94 95 ASP A N 1
ATOM 810 C CA . ASP A 1 95 ? -6.383 -6.256 5.988 1.00 97.94 95 ASP A CA 1
ATOM 811 C C . ASP A 1 95 ? -6.012 -5.540 7.295 1.00 97.94 95 ASP A C 1
ATOM 813 O O . ASP A 1 95 ? -6.864 -5.333 8.165 1.00 97.94 95 ASP A O 1
ATOM 817 N N . LYS A 1 96 ? -4.779 -5.032 7.406 1.00 97.19 96 LYS A N 1
ATOM 818 C CA . LYS A 1 96 ? -4.329 -4.287 8.595 1.00 97.19 96 LYS A CA 1
ATOM 819 C C . LYS A 1 96 ? -5.213 -3.069 8.886 1.00 97.19 96 LYS A C 1
ATOM 821 O O . LYS A 1 96 ? -5.569 -2.837 10.045 1.00 97.19 96 LYS A O 1
ATOM 826 N N . TYR A 1 97 ? -5.621 -2.329 7.855 1.00 97.56 97 TYR A N 1
ATOM 827 C CA . TYR A 1 97 ? -6.548 -1.201 7.968 1.00 97.56 97 TYR A CA 1
ATOM 828 C C . TYR A 1 97 ? -7.925 -1.638 8.488 1.00 97.56 97 TYR A C 1
ATOM 830 O O . TYR A 1 97 ? -8.466 -1.016 9.408 1.00 97.56 97 TYR A O 1
ATOM 838 N N . ARG A 1 98 ? -8.489 -2.732 7.958 1.00 97.62 98 ARG A N 1
ATOM 839 C CA . ARG A 1 98 ? -9.771 -3.287 8.428 1.00 97.62 98 ARG A CA 1
ATOM 840 C C . ARG A 1 98 ? -9.695 -3.677 9.902 1.00 97.62 98 ARG A C 1
ATOM 842 O O . ARG A 1 98 ? -10.612 -3.362 10.661 1.00 97.62 98 ARG A O 1
ATOM 849 N N . GLN A 1 99 ? -8.604 -4.310 10.326 1.00 96.50 99 GLN A N 1
ATOM 850 C CA . GLN A 1 99 ? -8.401 -4.705 11.722 1.00 96.50 99 GLN A CA 1
ATOM 851 C C . GLN A 1 99 ? -8.284 -3.489 12.653 1.00 96.50 99 GLN A C 1
ATOM 853 O O . GLN A 1 99 ? -8.928 -3.458 13.701 1.00 96.50 99 GLN A O 1
ATOM 858 N N . GLU A 1 100 ? -7.536 -2.451 12.264 1.00 97.19 100 GLU A N 1
ATOM 859 C CA . GLU A 1 100 ? -7.484 -1.183 13.009 1.00 97.19 100 GLU A CA 1
ATOM 860 C C . GLU A 1 100 ? -8.887 -0.562 13.148 1.00 97.19 100 GLU A C 1
ATOM 862 O O . GLU A 1 100 ? -9.299 -0.165 14.243 1.00 97.19 100 GLU A O 1
ATOM 867 N N . LYS A 1 101 ? -9.659 -0.531 12.052 1.00 97.31 101 LYS A N 1
ATOM 868 C CA . LYS A 1 101 ? -11.014 0.036 12.022 1.00 97.31 101 LYS A CA 1
ATOM 869 C C . LYS A 1 101 ? -11.981 -0.717 12.939 1.00 97.31 101 LYS A C 1
ATOM 871 O O . LYS A 1 101 ? -12.748 -0.072 13.655 1.00 97.31 101 LYS A O 1
ATOM 876 N N . LYS A 1 102 ? -11.906 -2.053 12.994 1.00 97.00 102 LYS A N 1
ATOM 877 C CA . LYS A 1 102 ? -12.694 -2.877 13.932 1.00 97.00 102 LYS A CA 1
ATOM 878 C C . LYS A 1 102 ? -12.443 -2.471 15.388 1.00 97.00 102 LYS A C 1
ATOM 880 O O . LYS A 1 102 ? -13.396 -2.255 16.134 1.00 97.00 102 LYS A O 1
ATOM 885 N N . ILE A 1 103 ? -11.181 -2.285 15.784 1.00 96.62 103 ILE A N 1
ATOM 886 C CA . ILE A 1 103 ? -10.839 -1.866 17.154 1.00 96.62 103 ILE A CA 1
ATOM 887 C C . ILE A 1 103 ? -11.363 -0.457 17.461 1.00 96.62 103 ILE A C 1
ATOM 889 O O . ILE A 1 103 ? -11.915 -0.237 18.539 1.00 96.62 103 ILE A O 1
ATOM 893 N N . LYS A 1 104 ? -11.272 0.487 16.513 1.00 96.31 104 LYS A N 1
ATOM 894 C CA . LYS A 1 104 ? -11.847 1.836 16.684 1.00 96.31 104 LYS A CA 1
ATOM 895 C C . LYS A 1 104 ? -13.355 1.793 16.941 1.00 96.31 104 LYS A C 1
ATOM 897 O O . LYS A 1 104 ? -13.842 2.499 17.823 1.00 96.31 104 LYS A O 1
ATOM 902 N N . ILE A 1 105 ? -14.085 0.946 16.212 1.00 96.94 105 ILE A N 1
ATOM 903 C CA . ILE A 1 105 ? -15.530 0.755 16.410 1.00 96.94 105 ILE A CA 1
ATOM 904 C C . ILE A 1 105 ? -15.813 0.178 17.803 1.00 96.94 105 ILE A C 1
ATOM 906 O O . ILE A 1 105 ? -16.678 0.695 18.509 1.00 96.94 105 ILE A O 1
ATOM 910 N N . LEU A 1 106 ? -15.053 -0.829 18.246 1.00 95.69 106 LEU A N 1
ATOM 911 C CA . LEU A 1 106 ? -15.200 -1.400 19.591 1.00 95.69 106 LEU A CA 1
ATOM 912 C C . LEU A 1 106 ? -14.970 -0.356 20.692 1.00 95.69 106 LEU A C 1
ATOM 914 O O . LEU A 1 106 ? -15.758 -0.273 21.632 1.00 95.69 106 LEU A O 1
ATOM 918 N N . ILE A 1 107 ? -13.936 0.480 20.558 1.00 94.62 107 ILE A N 1
ATOM 919 C CA . ILE A 1 107 ? -13.664 1.574 21.503 1.00 94.62 107 ILE A CA 1
ATOM 920 C C . ILE A 1 107 ? -14.822 2.580 21.518 1.00 94.62 107 ILE A C 1
ATOM 922 O O . ILE A 1 107 ? -15.249 3.000 22.595 1.00 94.62 107 ILE A O 1
ATOM 926 N N . LYS A 1 108 ? -15.364 2.944 20.348 1.00 95.50 108 LYS A N 1
ATOM 927 C CA . LYS A 1 108 ? -16.528 3.838 20.239 1.00 95.50 108 LYS A CA 1
ATOM 928 C C . LYS A 1 108 ? -17.747 3.255 20.961 1.00 95.50 108 LYS A C 1
ATOM 930 O O . LYS A 1 108 ? -18.351 3.938 21.785 1.00 95.50 108 LYS A O 1
ATOM 935 N N . ASN A 1 109 ? -18.062 1.983 20.722 1.00 94.44 109 ASN A N 1
ATOM 936 C CA . ASN A 1 109 ? -19.189 1.297 21.360 1.00 94.44 109 ASN A CA 1
ATOM 937 C C . ASN A 1 109 ? -19.016 1.193 22.884 1.00 94.44 109 ASN A C 1
ATOM 939 O O . ASN A 1 109 ? -19.968 1.415 23.639 1.00 94.44 109 ASN A O 1
ATOM 943 N N . LEU A 1 110 ? -17.795 0.915 23.349 1.00 92.94 110 LEU A N 1
ATOM 944 C CA . LEU A 1 110 ? -17.474 0.880 24.773 1.00 92.94 110 LEU A CA 1
ATOM 945 C C . LEU A 1 110 ? -17.643 2.260 25.423 1.00 92.94 110 LEU A C 1
ATOM 947 O O . LEU A 1 110 ? -18.260 2.359 26.481 1.00 92.94 110 LEU A O 1
ATOM 951 N N . ASN A 1 111 ? -17.156 3.328 24.785 1.00 91.12 111 ASN A N 1
ATOM 952 C CA . ASN A 1 111 ? -17.335 4.695 25.282 1.00 91.12 111 ASN A CA 1
ATOM 953 C C . ASN A 1 111 ? -18.820 5.064 25.390 1.00 91.12 111 ASN A C 1
ATOM 955 O O . ASN A 1 111 ? -19.241 5.559 26.433 1.00 91.12 111 ASN A O 1
ATOM 959 N N . ASN A 1 112 ? -19.623 4.747 24.370 1.00 92.12 112 ASN A N 1
ATOM 960 C CA . ASN A 1 112 ? -21.070 4.970 24.401 1.00 92.12 112 ASN A CA 1
ATOM 961 C C . ASN A 1 112 ? -21.737 4.217 25.565 1.00 92.12 112 ASN A C 1
ATOM 963 O O . ASN A 1 112 ? -22.612 4.756 26.238 1.00 92.12 112 ASN A O 1
ATOM 967 N N . SER A 1 113 ? -21.297 2.986 25.837 1.00 88.12 113 SER A N 1
ATOM 968 C CA . SER A 1 113 ? -21.807 2.178 26.953 1.00 88.12 113 SER A CA 1
ATOM 969 C C . SER A 1 113 ? -21.427 2.766 28.317 1.00 88.12 113 SER A C 1
ATOM 971 O O . SER A 1 113 ? -22.250 2.806 29.229 1.00 88.12 113 SER A O 1
ATOM 973 N N . ILE A 1 114 ? -20.197 3.276 28.456 1.00 85.94 114 ILE A N 1
ATOM 974 C CA . ILE A 1 114 ? -19.736 3.963 29.672 1.00 85.94 114 ILE A CA 1
ATOM 975 C C . ILE A 1 114 ? -20.565 5.229 29.928 1.00 85.94 114 ILE A C 1
ATOM 977 O O . ILE A 1 114 ? -20.976 5.452 31.066 1.00 85.94 114 ILE A O 1
ATOM 981 N N . ILE A 1 115 ? -20.830 6.030 28.890 1.00 85.50 115 ILE A N 1
ATOM 982 C CA . ILE A 1 115 ? -21.642 7.255 28.981 1.00 85.50 115 ILE A CA 1
ATOM 983 C C . ILE A 1 115 ? -23.062 6.917 29.449 1.00 85.50 115 ILE A C 1
ATOM 985 O O . ILE A 1 115 ? -23.490 7.418 30.488 1.00 85.50 115 ILE A O 1
ATOM 989 N N . LYS A 1 116 ? -23.739 5.972 28.780 1.00 86.50 116 LYS A N 1
ATOM 990 C CA . LYS A 1 116 ? -25.092 5.526 29.160 1.00 86.50 116 LYS A CA 1
ATOM 991 C C . LYS A 1 116 ? -25.168 5.022 30.605 1.00 86.50 116 LYS A C 1
ATOM 993 O O . LYS A 1 116 ? -26.132 5.303 31.314 1.00 86.50 116 LYS A O 1
ATOM 998 N N . ASN A 1 117 ? -24.155 4.284 31.068 1.00 82.81 117 ASN A N 1
ATOM 999 C CA . ASN A 1 117 ? -24.108 3.803 32.452 1.00 82.81 117 ASN A CA 1
ATOM 1000 C C . ASN A 1 117 ? -23.947 4.941 33.470 1.00 82.81 117 ASN A C 1
ATOM 1002 O O . ASN A 1 117 ? -24.512 4.858 34.560 1.00 82.81 117 ASN A O 1
ATOM 1006 N N . ARG A 1 118 ? -23.195 5.997 33.136 1.00 83.44 118 ARG A N 1
ATOM 1007 C CA . ARG A 1 118 ? -23.063 7.184 33.996 1.00 83.44 118 ARG A CA 1
ATOM 1008 C C . ARG A 1 118 ? -24.373 7.962 34.085 1.00 83.44 118 ARG A C 1
ATOM 1010 O O . ARG A 1 118 ? -24.789 8.281 35.191 1.00 83.44 118 ARG A O 1
ATOM 1017 N N . GLU A 1 119 ? -25.050 8.188 32.960 1.00 81.50 119 GLU A N 1
ATOM 1018 C CA . GLU A 1 119 ? -26.356 8.869 32.922 1.00 81.50 119 GLU A CA 1
ATOM 1019 C C . GLU A 1 119 ? -27.415 8.137 33.758 1.00 81.50 119 GLU A C 1
ATOM 1021 O O . GLU A 1 119 ? -28.142 8.764 34.526 1.00 81.50 119 GLU A O 1
ATOM 1026 N N . LYS A 1 120 ? -27.476 6.799 33.662 1.00 79.00 120 LYS A N 1
ATOM 1027 C CA . LYS A 1 120 ? -28.387 5.979 34.478 1.00 79.00 120 LYS A CA 1
ATOM 1028 C C . LYS A 1 120 ? -28.110 6.112 35.976 1.00 79.00 120 LYS A C 1
ATOM 1030 O O . LYS A 1 120 ? -29.049 6.275 36.747 1.00 79.00 120 LYS A O 1
ATOM 1035 N N . LYS A 1 121 ? -26.838 6.058 36.387 1.00 76.81 121 LYS A N 1
ATOM 1036 C CA . LYS A 1 121 ? -26.449 6.234 37.796 1.00 76.81 121 LYS A CA 1
ATOM 1037 C C . LYS A 1 121 ? -26.749 7.643 38.307 1.00 76.81 121 LYS A C 1
ATOM 1039 O O . LYS A 1 121 ? -27.216 7.774 39.428 1.00 76.81 121 LYS A O 1
ATOM 1044 N N . GLY A 1 122 ? -26.537 8.669 37.481 1.00 69.06 122 GLY A N 1
ATOM 1045 C CA . GLY A 1 122 ? -26.883 10.052 37.815 1.00 69.06 122 GLY A CA 1
ATOM 1046 C C . GLY A 1 122 ? -28.375 10.218 38.103 1.00 69.06 122 GLY A C 1
ATOM 1047 O O . GLY A 1 122 ? -28.726 10.734 39.156 1.00 69.06 122 GLY A O 1
ATOM 1048 N N . LYS A 1 123 ? -29.242 9.681 37.232 1.00 69.62 123 LYS A N 1
ATOM 1049 C CA . LYS A 1 123 ? -30.710 9.709 37.403 1.00 69.62 123 LYS A CA 1
ATOM 1050 C C . LYS A 1 123 ? -31.216 8.971 38.648 1.00 69.62 123 LYS A C 1
ATOM 1052 O O . LYS A 1 123 ? -32.261 9.330 39.173 1.00 69.62 123 LYS A O 1
ATOM 1057 N N . LEU A 1 124 ? -30.508 7.931 39.088 1.00 63.09 124 LEU A N 1
ATOM 1058 C CA . LEU A 1 124 ? -30.822 7.186 40.313 1.00 63.09 124 LEU A CA 1
ATOM 1059 C C . LEU A 1 124 ? -30.356 7.903 41.585 1.00 63.09 124 LEU A C 1
ATOM 1061 O O . LEU A 1 124 ? -30.911 7.642 42.637 1.00 63.09 124 LEU A O 1
ATOM 1065 N N . ALA A 1 125 ? -29.351 8.777 41.497 1.00 56.03 125 ALA A N 1
ATOM 1066 C CA . ALA A 1 125 ? -28.822 9.525 42.639 1.00 56.03 125 ALA A CA 1
ATOM 1067 C C . ALA A 1 125 ? -29.533 10.873 42.878 1.00 56.03 125 ALA A C 1
ATOM 1069 O O . ALA A 1 125 ? -29.255 11.536 43.868 1.00 56.03 125 ALA A O 1
ATOM 1070 N N . THR A 1 126 ? -30.401 11.304 41.953 1.00 56.34 126 THR A N 1
ATOM 1071 C CA . THR A 1 126 ? -31.212 12.539 42.058 1.00 56.34 126 THR A CA 1
ATOM 1072 C C . THR A 1 126 ? -32.683 12.274 42.406 1.00 56.34 126 THR A C 1
ATOM 1074 O O . THR A 1 126 ? -33.479 13.209 42.407 1.00 56.34 126 THR A O 1
ATOM 1077 N N . ARG A 1 127 ? -33.047 11.015 42.667 1.00 48.31 127 ARG A N 1
ATOM 1078 C CA . ARG A 1 127 ? -34.345 10.588 43.207 1.00 48.31 127 ARG A CA 1
ATOM 1079 C C . ARG A 1 127 ? -34.149 10.108 44.633 1.00 48.31 127 ARG A C 1
ATOM 1081 O O . ARG A 1 127 ? -35.097 10.298 45.416 1.00 48.31 127 ARG A O 1
#

Radius of gyration: 28.09 Å; chains: 1; bounding box: 60×26×80 Å

pLDDT: mean 90.57, std 9.67, range [48.31, 98.06]

Organism: Borreliella burgdorferi (NCBI:txid139)

Sequence (127 aa):
MNDLNFRKQKLNRILTIRTYFRKLSERDLMNINKKISKINQFSDGIPNILKNLNGFDDLYIRGYIDCLNYKKTQNFKILEELRKHYNKCYDVYVDKYRQEKKIKILIKNLNNSIIKNREKKGKLATR

Secondary structure (DSSP, 8-state):
--HHHHHHHHHHHHHHHHHHHHHHHHHHHHHHHHHHHHHHHHHHHHHHHHHTTTTS-HHHHHHHHHHHHHHHHHHHHHHHHHHHHHHHHHHHHHHHHHHHHHHHHHHHHHHHHHHHHHHHHHHHH--

Foldseek 3Di:
DDPLVVVLVVLVVVLVVLVVVLVVLVVVLVVLVVLLVVLVVLVVCVVVVLVVCVPDDPVVSVVVVVVSVVVNVVSVVVNVVSVVVSVVSVVVSVVSVVVSVVSVVVSVVSVVVVVVVVVVVVVVVVD